Protein AF-A0A494Z8R7-F1 (afdb_monomer_lite)

Sequence (79 aa):
MDTQIAVICSNEFAKRVKTIETELSSIKLQYYIYRNPQEAAALIAQIKPCDAVFFSGSLPYFYAKKNCDELPIPTHYLK

Organism: NCBI:txid1978490

pLDDT: mean 94.69, std 3.7, range [72.19, 98.0]

Structure (mmCIF, N/CA/C/O backbone):
data_AF-A0A494Z8R7-F1
#
_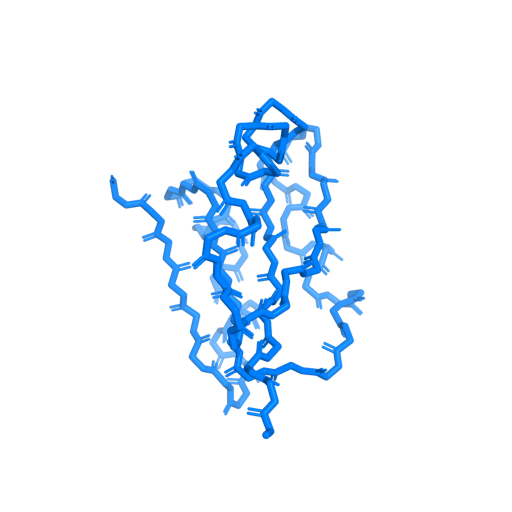entry.id   AF-A0A494Z8R7-F1
#
loop_
_atom_site.group_PDB
_atom_site.id
_atom_site.type_symbol
_atom_site.label_atom_id
_atom_site.label_alt_id
_atom_site.label_comp_id
_atom_site.label_asym_id
_atom_site.label_entity_id
_atom_site.label_seq_id
_atom_site.pdbx_PDB_ins_code
_atom_site.Cartn_x
_atom_site.Cartn_y
_atom_site.Cartn_z
_atom_site.occupancy
_atom_site.B_iso_or_equiv
_atom_site.auth_seq_id
_atom_site.auth_comp_id
_atom_site.auth_asym_id
_atom_site.auth_atom_id
_atom_site.pdbx_PDB_model_num
ATOM 1 N N . MET A 1 1 ? -15.964 -6.838 10.773 1.00 72.19 1 MET A N 1
ATOM 2 C CA . MET A 1 1 ? -15.001 -7.324 9.767 1.00 72.19 1 MET A CA 1
ATOM 3 C C . MET A 1 1 ? -14.262 -6.088 9.307 1.00 72.19 1 MET A C 1
ATOM 5 O O . MET A 1 1 ? -14.931 -5.167 8.857 1.00 72.19 1 MET A O 1
ATOM 9 N N . ASP A 1 2 ? -12.957 -6.012 9.555 1.00 90.00 2 ASP A N 1
ATOM 10 C CA . ASP A 1 2 ? -12.182 -4.791 9.306 1.00 90.00 2 ASP A CA 1
ATOM 11 C C . ASP A 1 2 ? -11.551 -4.886 7.920 1.00 90.00 2 ASP A C 1
ATOM 13 O O . ASP A 1 2 ? -10.881 -5.880 7.633 1.00 90.00 2 ASP A O 1
ATOM 17 N N . THR A 1 3 ? -11.730 -3.857 7.096 1.00 95.31 3 THR A N 1
ATOM 18 C CA . THR A 1 3 ? -11.145 -3.803 5.749 1.00 95.31 3 THR A CA 1
ATOM 19 C C . THR A 1 3 ? -9.626 -3.702 5.872 1.00 95.31 3 THR A C 1
ATOM 21 O O . THR A 1 3 ? -9.115 -2.778 6.504 1.00 95.31 3 THR A O 1
ATOM 24 N N . GLN A 1 4 ? -8.891 -4.648 5.299 1.00 96.88 4 GLN A N 1
ATOM 25 C CA . GLN A 1 4 ? -7.431 -4.656 5.268 1.00 96.88 4 GLN A CA 1
ATOM 26 C C . GLN A 1 4 ? -6.947 -3.971 3.992 1.00 96.88 4 GLN A C 1
ATOM 28 O O . GLN A 1 4 ? -7.247 -4.428 2.892 1.00 96.88 4 GLN A O 1
ATOM 33 N N . ILE A 1 5 ? -6.161 -2.903 4.119 1.00 97.19 5 ILE A N 1
ATOM 34 C CA . ILE A 1 5 ? -5.601 -2.193 2.964 1.00 97.19 5 ILE A CA 1
ATOM 35 C C . ILE A 1 5 ? -4.079 -2.196 3.057 1.00 97.19 5 ILE A C 1
ATOM 37 O O . ILE A 1 5 ? -3.500 -1.679 4.015 1.00 97.19 5 ILE A O 1
ATOM 41 N N . ALA A 1 6 ? -3.420 -2.743 2.038 1.00 97.88 6 ALA A N 1
ATOM 42 C CA . ALA A 1 6 ? -1.977 -2.619 1.883 1.00 97.88 6 ALA A CA 1
ATOM 43 C C . ALA A 1 6 ? -1.643 -1.247 1.287 1.00 97.88 6 ALA A C 1
ATOM 45 O O . ALA A 1 6 ? -2.092 -0.914 0.195 1.00 97.88 6 ALA A O 1
ATOM 46 N N . VAL A 1 7 ? -0.844 -0.444 1.986 1.00 97.69 7 VAL A N 1
ATOM 47 C CA . VAL A 1 7 ? -0.452 0.904 1.565 1.00 97.69 7 VAL A CA 1
ATOM 48 C C . VAL A 1 7 ? 1.009 0.899 1.123 1.00 97.69 7 VAL A C 1
ATOM 50 O O . VAL A 1 7 ? 1.904 0.824 1.963 1.00 97.69 7 VAL A O 1
ATOM 53 N N . ILE A 1 8 ? 1.265 1.010 -0.182 1.00 98.00 8 ILE A N 1
ATOM 54 C CA . ILE A 1 8 ? 2.612 1.202 -0.733 1.00 98.00 8 ILE A CA 1
ATOM 55 C C . ILE A 1 8 ? 2.916 2.699 -0.778 1.00 98.00 8 ILE A C 1
ATOM 57 O O . ILE A 1 8 ? 2.308 3.453 -1.546 1.00 98.00 8 ILE A O 1
ATOM 61 N N . CYS A 1 9 ? 3.861 3.152 0.045 1.00 97.44 9 CYS A N 1
ATOM 62 C CA . CYS A 1 9 ? 4.115 4.581 0.199 1.00 97.44 9 CYS A CA 1
ATOM 63 C C . CYS A 1 9 ? 5.54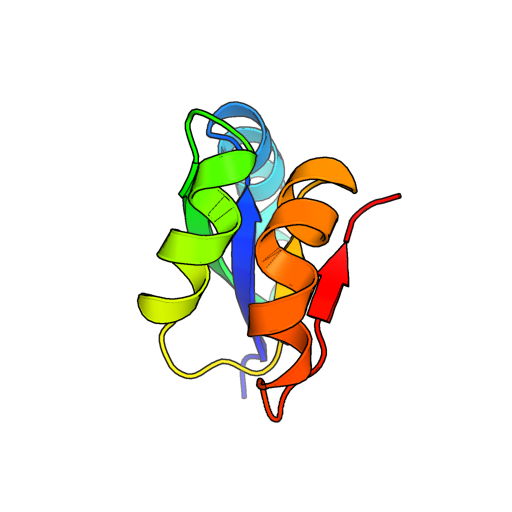5 4.939 0.609 1.00 97.44 9 CYS A C 1
ATOM 65 O O . CYS A 1 9 ? 6.336 4.092 1.013 1.00 97.44 9 CYS A O 1
ATOM 67 N N . SER A 1 10 ? 5.873 6.232 0.552 1.00 96.62 10 SER A N 1
ATOM 68 C CA . SER A 1 10 ? 7.091 6.746 1.181 1.00 96.62 10 SER A CA 1
ATOM 69 C C . SER A 1 10 ? 6.953 6.782 2.707 1.00 96.62 10 SER A C 1
ATOM 71 O O . SER A 1 10 ? 5.848 6.788 3.260 1.00 96.62 10 SER A O 1
ATOM 73 N N . ASN A 1 11 ? 8.087 6.869 3.405 1.00 96.75 11 ASN A N 1
ATOM 74 C CA . ASN A 1 11 ? 8.107 6.988 4.864 1.00 96.75 11 ASN A CA 1
ATOM 75 C C . ASN A 1 11 ? 7.366 8.244 5.365 1.00 96.75 11 ASN A C 1
ATOM 77 O O . ASN A 1 11 ? 6.641 8.188 6.355 1.00 96.75 11 ASN A O 1
ATOM 81 N N . GLU A 1 12 ? 7.510 9.370 4.663 1.00 95.38 12 GLU A N 1
ATOM 82 C CA . GLU A 1 12 ? 6.851 10.627 5.040 1.00 95.38 12 GLU A CA 1
ATOM 83 C C . GLU A 1 12 ? 5.332 10.564 4.855 1.00 95.38 12 GLU A C 1
ATOM 85 O O . GLU A 1 12 ? 4.582 11.074 5.687 1.00 95.38 12 GLU A O 1
ATOM 90 N N . PHE A 1 13 ? 4.857 9.877 3.813 1.00 95.75 13 PHE A N 1
ATOM 91 C CA . PHE A 1 13 ? 3.426 9.655 3.635 1.00 95.75 13 PHE A CA 1
ATOM 92 C C . PHE A 1 13 ? 2.857 8.751 4.734 1.00 95.75 13 PHE A C 1
ATOM 94 O O . PHE A 1 13 ? 1.834 9.089 5.324 1.00 95.75 13 PHE A O 1
ATOM 101 N N . ALA A 1 14 ? 3.548 7.658 5.077 1.00 96.69 14 ALA A N 1
ATOM 102 C CA . ALA A 1 14 ? 3.121 6.763 6.153 1.00 96.69 14 ALA A CA 1
ATOM 103 C C . ALA A 1 14 ? 2.961 7.499 7.490 1.00 96.69 14 ALA A C 1
ATOM 105 O O . ALA A 1 14 ? 1.969 7.304 8.185 1.00 96.69 14 ALA A O 1
ATOM 106 N N . LYS A 1 15 ? 3.908 8.382 7.841 1.00 96.25 15 LYS A N 1
ATOM 107 C CA . LYS A 1 15 ? 3.809 9.207 9.056 1.00 96.25 15 LYS A CA 1
ATOM 108 C C . LYS A 1 15 ? 2.552 10.074 9.057 1.00 96.25 15 LYS A C 1
ATOM 110 O O . LYS A 1 15 ? 1.886 10.142 10.081 1.00 96.25 15 LYS A O 1
ATOM 115 N N . ARG A 1 16 ? 2.221 10.703 7.924 1.00 94.12 16 ARG A N 1
ATOM 116 C CA . ARG A 1 16 ? 1.021 11.545 7.783 1.00 94.12 16 ARG A CA 1
ATOM 117 C C . ARG A 1 16 ? -0.270 10.740 7.891 1.00 94.12 16 ARG A C 1
ATOM 119 O O . ARG A 1 16 ? -1.200 11.191 8.537 1.00 94.12 16 ARG A O 1
ATOM 126 N N . VAL A 1 17 ? -0.343 9.558 7.282 1.00 94.06 17 VAL A N 1
ATOM 127 C CA . VAL A 1 17 ? -1.564 8.737 7.356 1.00 94.06 17 VAL A CA 1
ATOM 128 C C . VAL A 1 17 ? -1.771 8.176 8.762 1.00 94.06 17 VAL A C 1
ATOM 130 O O . VAL A 1 17 ? -2.891 8.179 9.262 1.00 94.06 17 VAL A O 1
ATOM 133 N N . LYS A 1 18 ? -0.693 7.812 9.463 1.00 94.38 18 LYS A N 1
ATOM 134 C CA . LYS A 1 18 ? -0.770 7.358 10.858 1.00 94.38 18 LYS A CA 1
ATOM 135 C C . LYS A 1 18 ? -1.392 8.382 11.810 1.00 94.38 18 LYS A C 1
ATOM 137 O O . LYS A 1 18 ? -1.949 7.973 12.822 1.00 94.38 18 LYS A O 1
ATOM 142 N N . THR A 1 19 ? -1.330 9.687 11.515 1.00 94.19 19 THR A N 1
ATOM 143 C CA . THR A 1 19 ? -1.964 10.703 12.379 1.00 94.19 19 THR A CA 1
ATOM 144 C C . THR A 1 19 ? -3.486 10.712 12.278 1.00 94.19 19 THR A C 1
ATOM 146 O O . THR A 1 19 ? -4.127 11.228 13.183 1.00 94.19 19 THR A O 1
ATOM 149 N N . ILE A 1 20 ? -4.051 10.174 11.193 1.00 91.12 20 ILE A N 1
ATOM 150 C CA . ILE A 1 20 ? -5.503 10.096 10.958 1.00 91.12 20 ILE A CA 1
ATOM 151 C C . ILE A 1 20 ? -6.032 8.657 11.028 1.00 91.12 20 ILE A C 1
ATOM 153 O O . ILE 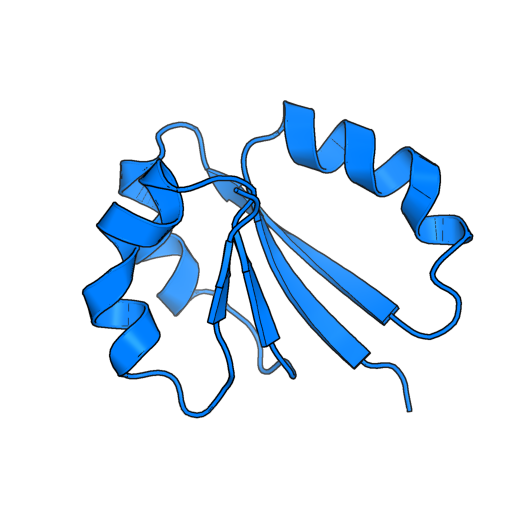A 1 20 ? -7.234 8.434 10.964 1.00 91.12 20 ILE A O 1
ATOM 157 N N . GLU A 1 21 ? -5.157 7.659 11.170 1.00 90.44 21 GLU A N 1
ATOM 158 C CA . GLU A 1 21 ? -5.530 6.238 11.181 1.00 90.44 21 GLU A CA 1
ATOM 159 C C . GLU A 1 21 ? -6.491 5.894 12.330 1.00 90.44 21 GLU A C 1
ATOM 161 O O . GLU A 1 21 ? -7.366 5.048 12.174 1.00 90.44 21 GLU A O 1
ATOM 166 N N . THR A 1 22 ? -6.411 6.615 13.452 1.00 88.50 22 THR A N 1
ATOM 167 C CA . THR A 1 22 ? -7.351 6.485 14.577 1.00 88.50 22 THR A CA 1
ATOM 168 C C . THR A 1 22 ? -8.788 6.882 14.228 1.00 88.50 22 THR A C 1
ATOM 170 O O . THR A 1 22 ? -9.713 6.475 14.924 1.00 88.50 22 THR A O 1
ATOM 173 N N . GLU A 1 23 ? -8.992 7.663 13.165 1.00 92.75 23 GLU A N 1
ATOM 174 C CA . GLU A 1 23 ? -10.318 8.050 12.665 1.00 92.75 23 GLU A CA 1
ATOM 175 C C . GLU A 1 23 ? -10.934 6.954 11.773 1.00 92.75 23 GLU A C 1
ATOM 177 O O . GLU A 1 23 ? -12.136 6.959 11.507 1.00 92.75 23 GLU A O 1
ATOM 182 N N . LEU A 1 24 ? -10.135 5.970 11.342 1.00 89.81 24 LEU A N 1
ATOM 183 C CA . LEU A 1 24 ? -10.534 4.892 10.438 1.00 89.81 24 LEU A CA 1
ATOM 184 C C . LEU A 1 24 ? -10.944 3.630 11.213 1.00 89.81 24 LEU A C 1
ATOM 186 O O . LEU A 1 24 ? -10.325 2.576 11.110 1.00 89.81 24 LEU A O 1
ATOM 190 N N . SER A 1 25 ? -12.030 3.720 11.978 1.00 87.88 25 SER A N 1
ATOM 191 C CA . SER A 1 25 ? -12.465 2.685 12.937 1.00 87.88 25 SER A CA 1
ATOM 192 C C . SER A 1 25 ? -12.731 1.280 12.366 1.00 87.88 25 SER A C 1
ATOM 194 O O . SER A 1 25 ? -12.804 0.321 13.129 1.00 87.88 25 SER A O 1
ATOM 196 N N . SER A 1 26 ? -12.875 1.139 11.046 1.00 93.06 26 SER A N 1
ATOM 197 C CA . SER A 1 26 ? -13.171 -0.130 10.357 1.00 93.06 26 SER A CA 1
ATOM 198 C C . SER A 1 26 ? -12.145 -0.508 9.282 1.00 93.06 26 SER A C 1
ATOM 200 O O . SER A 1 26 ? -12.368 -1.456 8.525 1.00 93.06 26 SER A O 1
ATOM 202 N N . ILE A 1 27 ? -11.019 0.209 9.206 1.00 94.50 27 ILE A N 1
ATOM 203 C CA . ILE A 1 27 ? -9.958 -0.024 8.222 1.00 94.50 27 ILE A CA 1
ATOM 204 C C . ILE A 1 27 ? -8.642 -0.242 8.963 1.00 94.50 27 ILE A C 1
ATOM 206 O O . ILE A 1 27 ? -8.278 0.532 9.842 1.00 94.50 27 ILE A O 1
ATOM 210 N N . LYS A 1 28 ? -7.898 -1.279 8.581 1.00 94.44 28 LYS A N 1
ATOM 211 C CA . LYS A 1 28 ? -6.521 -1.489 9.032 1.00 94.44 28 LYS A CA 1
ATOM 212 C C . LYS A 1 28 ? -5.574 -1.259 7.873 1.00 94.44 28 LYS A C 1
ATOM 214 O O . LYS A 1 28 ? -5.714 -1.879 6.818 1.00 94.44 28 LYS A O 1
ATOM 219 N N . LEU A 1 29 ? -4.606 -0.375 8.085 1.00 95.62 29 LEU A N 1
ATOM 220 C CA . LEU A 1 29 ? -3.610 -0.037 7.085 1.00 95.62 29 LEU A CA 1
ATOM 221 C C . LEU A 1 29 ? -2.327 -0.815 7.362 1.00 95.62 29 LEU A C 1
ATOM 223 O O . LEU A 1 29 ? -1.736 -0.731 8.438 1.00 95.62 29 LEU A O 1
ATOM 227 N N . GLN A 1 30 ? -1.869 -1.568 6.368 1.00 96.62 30 GLN A N 1
ATOM 228 C CA . GLN A 1 30 ? -0.579 -2.238 6.423 1.00 96.62 30 GLN A CA 1
ATOM 229 C C . GLN A 1 30 ? 0.407 -1.531 5.499 1.00 96.62 30 GLN A C 1
ATOM 231 O O . GLN A 1 30 ? 0.263 -1.556 4.281 1.00 96.62 3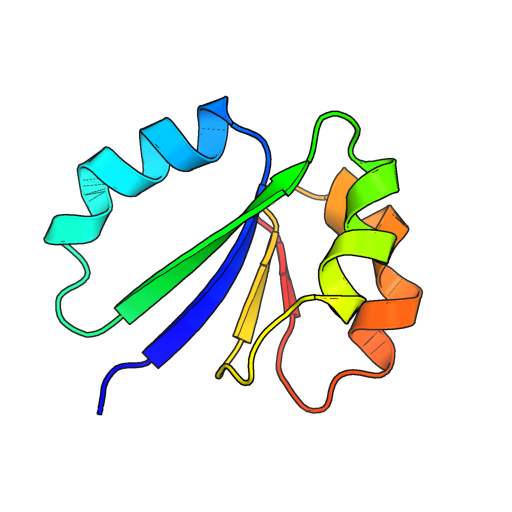0 GLN A O 1
ATOM 236 N N . TYR A 1 31 ? 1.419 -0.894 6.082 1.00 97.12 31 TYR A N 1
ATOM 237 C CA . TYR A 1 31 ? 2.347 -0.044 5.340 1.00 97.12 31 TYR A CA 1
ATOM 238 C C . TYR A 1 31 ? 3.527 -0.828 4.753 1.00 97.12 31 TYR A C 1
ATOM 240 O O . TYR A 1 31 ? 4.237 -1.534 5.469 1.00 97.12 31 TYR A O 1
ATOM 248 N N . TYR A 1 32 ? 3.777 -0.611 3.465 1.00 97.81 32 TYR A N 1
ATOM 249 C CA . TYR A 1 32 ? 4.896 -1.132 2.689 1.00 97.81 32 TYR A CA 1
ATOM 250 C C . TYR A 1 32 ? 5.715 0.050 2.169 1.00 97.81 32 TYR A C 1
ATOM 252 O O . TYR A 1 32 ? 5.281 0.789 1.284 1.00 97.81 32 TYR A O 1
ATOM 260 N N . ILE A 1 33 ? 6.882 0.274 2.774 1.00 97.69 33 ILE A N 1
ATOM 261 C CA . ILE A 1 33 ? 7.630 1.520 2.595 1.00 97.69 33 ILE A CA 1
ATOM 262 C C . ILE A 1 33 ? 8.682 1.380 1.498 1.00 97.69 33 ILE A C 1
ATOM 264 O O . ILE A 1 33 ? 9.583 0.554 1.621 1.00 97.69 33 ILE A O 1
ATOM 268 N N . TYR A 1 34 ? 8.612 2.235 0.477 1.00 96.38 34 TYR A N 1
ATOM 269 C CA . TYR A 1 34 ? 9.672 2.378 -0.524 1.00 96.38 34 TYR A CA 1
ATOM 270 C C . TYR A 1 34 ? 10.595 3.563 -0.209 1.00 96.38 34 TYR A C 1
ATOM 272 O O . TYR A 1 34 ? 10.168 4.571 0.368 1.00 96.38 34 TYR A O 1
ATOM 280 N N . ARG A 1 35 ? 11.857 3.479 -0.648 1.00 95.56 35 ARG A N 1
ATOM 281 C CA . ARG A 1 35 ? 12.778 4.631 -0.715 1.00 95.56 35 ARG A CA 1
ATOM 282 C C . ARG A 1 35 ? 12.748 5.276 -2.096 1.00 95.56 35 ARG A C 1
ATOM 284 O O . ARG A 1 35 ? 12.653 6.497 -2.194 1.00 95.56 35 ARG A O 1
ATOM 291 N N . ASN A 1 36 ? 12.750 4.462 -3.149 1.00 95.25 36 ASN A N 1
ATOM 292 C CA . ASN A 1 36 ? 12.544 4.880 -4.534 1.00 95.25 36 ASN A CA 1
ATOM 293 C C . ASN A 1 36 ? 11.212 4.316 -5.072 1.00 95.25 36 ASN A C 1
ATOM 295 O O . ASN A 1 36 ? 10.960 3.128 -4.886 1.00 95.25 36 ASN A O 1
ATOM 299 N N . PRO A 1 37 ? 10.370 5.102 -5.776 1.00 94.50 37 PRO A N 1
ATOM 300 C CA . PRO A 1 37 ? 9.125 4.604 -6.370 1.00 94.50 37 PRO A CA 1
ATOM 301 C C . PRO A 1 37 ? 9.251 3.330 -7.223 1.00 94.50 37 PRO A C 1
ATOM 303 O O . PRO A 1 37 ? 8.284 2.584 -7.325 1.00 94.50 37 PRO A O 1
ATOM 306 N N . GLN A 1 38 ? 10.416 3.055 -7.819 1.00 95.44 38 GLN A N 1
ATOM 307 C CA . GLN A 1 38 ? 10.669 1.829 -8.594 1.00 95.44 38 GLN A CA 1
ATOM 308 C C . GLN A 1 38 ? 10.646 0.553 -7.736 1.00 95.44 38 GLN A C 1
ATOM 310 O O . GLN A 1 38 ? 10.337 -0.525 -8.240 1.00 95.44 38 GLN A O 1
ATOM 315 N N . GLU A 1 39 ? 10.914 0.666 -6.433 1.00 96.06 39 GLU A N 1
ATOM 316 C CA . GLU A 1 39 ? 10.852 -0.453 -5.484 1.00 96.06 39 GLU A CA 1
ATOM 317 C C . GLU A 1 39 ? 9.410 -0.931 -5.248 1.00 96.06 39 GLU A C 1
ATOM 319 O O . GLU A 1 39 ? 9.204 -2.044 -4.768 1.00 96.06 39 GLU A O 1
ATOM 324 N N . ALA A 1 40 ? 8.402 -0.126 -5.611 1.00 95.81 40 ALA A N 1
ATOM 325 C CA . ALA A 1 40 ? 6.991 -0.446 -5.410 1.0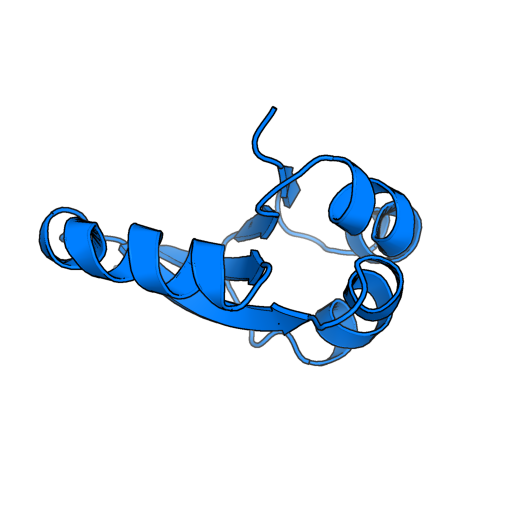0 95.81 40 ALA A CA 1
ATOM 326 C C . ALA A 1 40 ? 6.587 -1.790 -6.037 1.00 95.81 40 ALA A C 1
ATOM 328 O O . ALA A 1 40 ? 5.839 -2.545 -5.422 1.00 95.81 40 ALA A O 1
ATOM 329 N N . ALA A 1 41 ? 7.131 -2.126 -7.210 1.00 94.94 41 ALA A N 1
ATOM 330 C CA . ALA A 1 41 ? 6.874 -3.407 -7.866 1.00 94.94 41 ALA A CA 1
ATOM 331 C C . ALA A 1 41 ? 7.343 -4.601 -7.013 1.00 94.94 41 ALA A C 1
ATOM 333 O O . ALA A 1 41 ? 6.626 -5.589 -6.872 1.00 94.94 41 ALA A O 1
ATOM 334 N N . ALA A 1 42 ? 8.515 -4.491 -6.377 1.00 96.00 42 ALA A N 1
ATOM 335 C CA . ALA A 1 42 ? 9.054 -5.538 -5.508 1.00 96.00 42 ALA A CA 1
ATOM 336 C C . ALA A 1 42 ? 8.291 -5.658 -4.176 1.00 96.00 42 ALA A C 1
ATOM 338 O O . ALA A 1 42 ? 8.266 -6.732 -3.571 1.00 96.00 42 ALA A O 1
ATOM 339 N N . LEU A 1 43 ? 7.658 -4.573 -3.718 1.00 96.75 43 LEU A N 1
ATOM 340 C CA . LEU A 1 43 ? 6.837 -4.575 -2.507 1.00 96.75 43 LEU A CA 1
ATOM 341 C C . LEU A 1 43 ? 5.509 -5.318 -2.698 1.00 96.75 43 LEU A C 1
ATOM 343 O O . LEU A 1 43 ? 5.022 -5.898 -1.730 1.00 96.75 43 LEU A O 1
ATOM 347 N N . ILE A 1 44 ? 4.961 -5.379 -3.920 1.00 94.88 44 ILE A N 1
ATOM 348 C CA . ILE A 1 44 ? 3.723 -6.128 -4.213 1.00 94.88 44 ILE A CA 1
ATOM 349 C C . ILE A 1 44 ? 3.860 -7.604 -3.825 1.00 94.88 44 ILE A C 1
ATOM 351 O O . ILE A 1 44 ? 2.965 -8.159 -3.195 1.00 94.88 44 ILE A O 1
ATOM 355 N N . ALA A 1 45 ? 5.007 -8.224 -4.110 1.00 91.88 45 ALA A N 1
ATOM 356 C CA . ALA A 1 45 ? 5.262 -9.628 -3.776 1.00 91.88 45 ALA A CA 1
ATOM 357 C C . ALA A 1 45 ? 5.316 -9.911 -2.259 1.00 91.88 45 ALA A C 1
ATOM 359 O O . ALA A 1 45 ? 5.278 -11.066 -1.843 1.00 91.88 45 ALA A O 1
ATOM 360 N N . GLN A 1 46 ? 5.423 -8.871 -1.427 1.00 95.25 46 GLN A N 1
ATOM 361 C CA . GLN A 1 46 ? 5.487 -8.969 0.035 1.00 95.25 46 GLN A CA 1
ATOM 362 C C . GLN A 1 46 ? 4.128 -8.679 0.695 1.00 95.25 46 GLN A C 1
ATOM 364 O O . GLN A 1 46 ? 4.000 -8.750 1.925 1.00 95.25 46 GLN A O 1
ATOM 369 N N . ILE A 1 47 ? 3.116 -8.320 -0.104 1.00 95.50 47 ILE A N 1
ATOM 370 C CA . ILE A 1 47 ? 1.777 -8.005 0.385 1.00 95.50 47 ILE A CA 1
ATOM 371 C C . ILE A 1 47 ? 1.145 -9.252 1.002 1.00 95.50 47 ILE A C 1
ATOM 373 O O . ILE A 1 47 ? 1.074 -10.316 0.391 1.00 95.50 47 ILE A O 1
ATOM 377 N N . LYS A 1 48 ? 0.682 -9.115 2.247 1.00 95.00 48 LYS A N 1
ATOM 378 C CA . LYS A 1 48 ? -0.161 -10.125 2.889 1.00 95.00 48 LYS A CA 1
ATOM 379 C C . LYS A 1 48 ? -1.572 -10.053 2.291 1.00 95.00 48 LYS A C 1
ATOM 381 O O . LYS A 1 48 ? -1.964 -8.973 1.849 1.00 95.00 48 LYS A O 1
ATOM 386 N N . PRO A 1 49 ? -2.354 -11.148 2.315 1.00 95.38 49 PRO A N 1
ATOM 387 C CA . PRO A 1 49 ? -3.746 -11.114 1.875 1.00 95.38 49 PRO A CA 1
ATOM 388 C C . PRO A 1 49 ? -4.504 -9.930 2.487 1.00 95.38 49 PRO A C 1
ATOM 390 O O . PRO A 1 49 ? -4.486 -9.736 3.704 1.00 95.38 49 PRO A O 1
ATOM 393 N N . CYS A 1 50 ? -5.118 -9.122 1.628 1.00 96.56 50 CYS A N 1
ATOM 394 C CA . CYS A 1 50 ? -5.828 -7.899 1.981 1.00 96.56 50 CYS A CA 1
ATOM 395 C C . CYS A 1 50 ? -6.961 -7.643 0.977 1.00 96.56 50 CYS A C 1
ATOM 397 O O . CYS A 1 50 ? -7.042 -8.318 -0.049 1.00 96.56 50 CYS A O 1
ATOM 399 N N . ASP A 1 51 ? -7.831 -6.682 1.277 1.00 97.38 51 ASP A N 1
ATOM 400 C CA . ASP A 1 51 ? -9.012 -6.370 0.466 1.00 97.38 51 ASP A CA 1
ATOM 401 C C . ASP A 1 51 ? -8.697 -5.391 -0.677 1.00 97.38 51 ASP A C 1
ATOM 403 O O . ASP A 1 51 ? -9.394 -5.376 -1.690 1.00 97.38 51 ASP A O 1
ATOM 407 N N . ALA A 1 52 ? -7.653 -4.565 -0.530 1.00 97.38 52 ALA A N 1
ATOM 408 C CA . ALA A 1 52 ? -7.218 -3.613 -1.551 1.00 97.38 52 ALA A CA 1
ATOM 409 C C . ALA A 1 52 ? -5.744 -3.205 -1.394 1.00 97.38 52 ALA A C 1
ATOM 411 O O . ALA A 1 52 ? -5.190 -3.208 -0.291 1.00 97.38 52 ALA A O 1
ATOM 412 N N . VAL A 1 53 ? -5.139 -2.755 -2.498 1.00 97.81 53 VAL A N 1
ATOM 413 C CA . VAL A 1 53 ? -3.816 -2.110 -2.508 1.00 97.81 53 VAL A CA 1
ATOM 414 C C . VAL A 1 53 ? -3.962 -0.623 -2.818 1.00 97.81 53 VAL A C 1
ATOM 416 O O . VAL A 1 53 ? -4.580 -0.233 -3.807 1.00 97.81 53 VAL A O 1
ATOM 419 N N . PHE A 1 54 ? -3.361 0.225 -1.990 1.00 97.56 54 PHE A N 1
ATOM 420 C CA . PHE A 1 54 ? -3.369 1.673 -2.134 1.00 97.56 54 PHE A CA 1
ATOM 421 C C . PHE A 1 54 ? -1.950 2.222 -2.291 1.00 97.56 54 PHE A C 1
ATOM 423 O O . PHE A 1 54 ? -1.054 1.910 -1.512 1.00 97.56 54 PHE A O 1
ATOM 430 N N . PHE A 1 55 ? -1.745 3.087 -3.277 1.00 97.62 55 PHE A N 1
ATOM 431 C CA . PHE A 1 55 ? -0.469 3.741 -3.538 1.00 97.62 55 PHE A CA 1
ATOM 432 C C . PHE A 1 55 ? -0.536 5.216 -3.160 1.00 97.62 55 PHE A C 1
ATOM 434 O O . PHE A 1 55 ? -1.459 5.929 -3.552 1.00 97.62 55 PHE A O 1
ATOM 441 N N . SER A 1 56 ? 0.499 5.721 -2.488 1.00 93.06 56 SER A N 1
ATOM 442 C CA . SER A 1 56 ? 0.568 7.140 -2.109 1.00 93.06 56 SER A CA 1
ATOM 443 C C . SER A 1 56 ? 0.808 8.115 -3.270 1.00 93.06 56 SER A C 1
ATOM 445 O O . SER A 1 56 ? 0.996 9.304 -3.028 1.00 93.06 56 SER A O 1
ATOM 447 N N . GLY A 1 57 ? 0.876 7.636 -4.515 1.00 93.75 57 GLY A N 1
ATOM 448 C CA . GLY A 1 57 ? 1.076 8.472 -5.695 1.00 93.75 57 GLY A CA 1
ATOM 449 C C . GLY A 1 57 ? 1.069 7.683 -7.004 1.00 93.75 57 GLY A C 1
ATOM 450 O O . GLY A 1 57 ? 1.129 6.453 -7.014 1.00 93.75 57 GLY A O 1
ATOM 451 N N . SER A 1 58 ? 1.038 8.406 -8.122 1.00 94.06 58 SER A N 1
ATOM 452 C CA . SER A 1 58 ? 0.951 7.833 -9.473 1.00 94.06 58 SER A CA 1
ATOM 453 C C . SER A 1 58 ? 2.223 7.114 -9.932 1.00 94.06 58 SER A C 1
ATOM 455 O O . SER A 1 58 ? 2.133 6.078 -10.583 1.00 94.06 58 SER A O 1
ATOM 457 N N . LEU A 1 59 ? 3.410 7.621 -9.580 1.00 95.56 59 LEU A N 1
ATOM 458 C CA . LEU A 1 59 ? 4.693 7.014 -9.961 1.00 95.56 59 LEU A CA 1
ATOM 459 C C . LEU A 1 59 ? 4.901 5.593 -9.407 1.00 95.56 59 LEU A C 1
ATOM 461 O O . LEU A 1 59 ? 5.173 4.703 -10.212 1.00 95.56 59 LEU A O 1
ATOM 465 N N . PRO A 1 60 ? 4.778 5.327 -8.089 1.00 96.00 60 PRO A N 1
ATOM 466 C CA . PRO A 1 60 ? 4.939 3.965 -7.578 1.00 96.00 60 PRO A CA 1
ATOM 467 C C . PRO A 1 60 ? 3.878 3.011 -8.150 1.00 96.00 60 PRO A C 1
ATOM 469 O O . PRO A 1 60 ? 4.198 1.866 -8.456 1.00 96.00 60 PRO A O 1
ATOM 472 N N . TYR A 1 61 ? 2.653 3.496 -8.390 1.00 96.69 61 TYR A N 1
ATOM 473 C CA . TYR A 1 61 ? 1.619 2.722 -9.081 1.00 96.69 61 TYR A CA 1
ATOM 474 C C . TYR A 1 61 ? 2.017 2.379 -10.523 1.00 96.69 61 TYR A C 1
ATOM 476 O O . TYR A 1 61 ? 1.881 1.237 -10.947 1.00 96.69 61 TYR A O 1
ATOM 484 N N . PHE A 1 62 ? 2.552 3.344 -11.276 1.00 96.44 62 PHE A N 1
ATOM 485 C CA . PHE A 1 62 ? 2.982 3.128 -12.656 1.00 96.44 62 PHE A CA 1
ATOM 486 C C . PHE A 1 62 ? 4.081 2.063 -12.757 1.00 96.44 62 PHE A C 1
ATOM 488 O O . PHE A 1 62 ? 3.995 1.179 -13.608 1.00 96.44 62 PHE A O 1
ATOM 495 N N . TYR A 1 63 ? 5.075 2.104 -11.864 1.00 95.88 63 TYR A N 1
ATOM 496 C CA . TYR A 1 63 ? 6.139 1.097 -11.829 1.00 95.88 63 TYR A CA 1
ATOM 497 C C . TYR A 1 63 ? 5.632 -0.296 -11.440 1.00 95.88 63 TYR A C 1
ATOM 499 O O . TYR A 1 63 ? 6.145 -1.287 -11.951 1.00 95.88 63 TYR A O 1
ATOM 507 N N . ALA A 1 64 ? 4.615 -0.376 -10.579 1.00 95.94 64 ALA A N 1
ATOM 508 C CA . ALA A 1 64 ? 4.021 -1.631 -10.123 1.00 95.94 64 ALA A CA 1
ATOM 509 C C . ALA A 1 64 ? 2.852 -2.128 -10.993 1.00 95.94 64 ALA A C 1
ATOM 511 O O . ALA A 1 64 ? 2.309 -3.193 -10.719 1.00 95.94 64 ALA A O 1
ATOM 512 N N . LYS A 1 65 ? 2.452 -1.391 -12.040 1.00 95.25 65 LYS A N 1
ATOM 513 C CA . LYS A 1 65 ? 1.194 -1.625 -12.769 1.00 95.25 65 LYS A CA 1
ATOM 514 C C . LYS A 1 65 ? 1.023 -3.064 -13.254 1.00 95.25 65 LYS A C 1
ATOM 516 O O . LYS A 1 65 ? -0.033 -3.644 -13.049 1.00 95.25 65 LYS A O 1
ATOM 521 N N . LYS A 1 66 ? 2.071 -3.653 -13.840 1.00 94.88 66 LYS 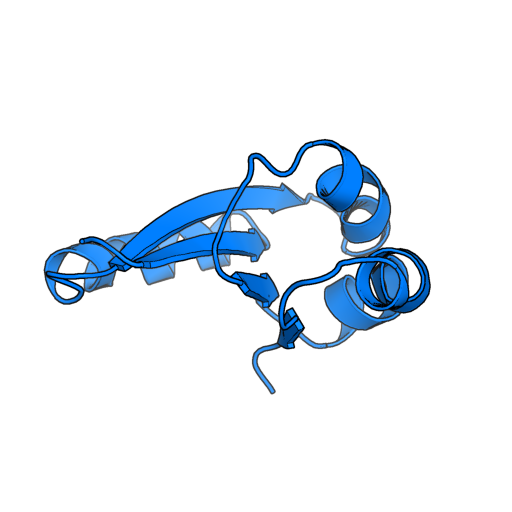A N 1
ATOM 522 C CA . LYS A 1 66 ? 2.024 -5.045 -14.315 1.00 94.88 66 LYS A CA 1
ATOM 523 C C . LYS A 1 66 ? 1.726 -6.029 -13.181 1.00 94.88 66 LYS A C 1
ATOM 525 O O . LYS A 1 66 ? 0.926 -6.930 -13.363 1.00 94.88 66 LYS A O 1
ATOM 530 N N . ASN A 1 67 ? 2.336 -5.824 -12.014 1.00 94.69 67 ASN A N 1
ATOM 531 C CA . ASN A 1 67 ? 2.090 -6.646 -10.832 1.00 94.69 67 ASN A CA 1
ATOM 532 C C . ASN A 1 67 ? 0.677 -6.425 -10.274 1.00 94.69 67 ASN A C 1
ATOM 534 O O . ASN A 1 67 ? 0.067 -7.369 -9.791 1.00 94.69 67 ASN A O 1
ATOM 538 N N . CYS A 1 68 ? 0.153 -5.197 -10.342 1.00 93.81 68 CYS A N 1
ATOM 539 C CA . CYS A 1 68 ? -1.215 -4.883 -9.925 1.00 93.81 68 CYS A CA 1
ATOM 540 C C . CYS A 1 68 ? -2.268 -5.556 -10.811 1.00 93.81 68 CYS A C 1
ATOM 542 O O . CYS A 1 68 ? -3.257 -6.050 -10.284 1.00 93.81 68 CYS A O 1
ATOM 544 N N . ASP A 1 69 ? -2.049 -5.595 -12.129 1.00 94.00 69 ASP A N 1
ATOM 545 C CA . ASP A 1 69 ? -2.982 -6.197 -13.095 1.00 94.00 69 ASP A CA 1
ATOM 546 C C . ASP A 1 69 ? -3.156 -7.720 -12.873 1.00 94.00 69 ASP A C 1
ATOM 548 O O . ASP A 1 69 ? -4.148 -8.303 -13.308 1.00 94.00 69 ASP A O 1
ATOM 552 N N . GLU A 1 70 ? -2.214 -8.364 -12.174 1.00 94.44 70 GLU A N 1
ATOM 553 C CA . GLU A 1 70 ? -2.261 -9.784 -11.796 1.00 94.44 70 GLU A CA 1
ATOM 554 C C . GLU A 1 70 ? -2.965 -10.035 -10.449 1.00 94.44 70 GLU A C 1
ATOM 556 O O . GLU A 1 70 ? -3.252 -11.185 -10.102 1.00 94.44 70 GLU A O 1
ATOM 561 N N . LEU A 1 71 ? -3.251 -8.987 -9.667 1.00 94.00 71 LEU A N 1
ATOM 562 C CA . LEU A 1 71 ? -3.913 -9.131 -8.374 1.00 94.00 71 LEU A CA 1
ATOM 563 C C . LEU A 1 71 ? -5.427 -9.335 -8.552 1.00 94.00 71 LEU A C 1
ATOM 565 O O . LEU A 1 71 ? -6.070 -8.597 -9.297 1.00 94.00 71 LEU A O 1
ATOM 569 N N . PRO A 1 72 ? -6.054 -10.256 -7.797 1.00 95.06 72 PRO A N 1
ATOM 570 C CA . PRO A 1 72 ? -7.505 -10.459 -7.833 1.00 95.06 72 PRO A CA 1
ATOM 571 C C . PRO A 1 72 ? -8.284 -9.401 -7.026 1.00 95.06 72 PRO A C 1
ATOM 573 O O . PRO A 1 72 ? -9.473 -9.578 -6.767 1.00 95.06 72 PRO A O 1
ATOM 576 N N . ILE A 1 73 ? -7.617 -8.332 -6.582 1.00 96.44 73 ILE A N 1
ATOM 577 C CA . ILE A 1 73 ? -8.146 -7.305 -5.678 1.00 96.44 73 ILE A CA 1
ATOM 578 C C . ILE A 1 73 ? -7.929 -5.908 -6.270 1.00 96.44 73 ILE A C 1
ATOM 580 O O . ILE A 1 73 ? -6.981 -5.704 -7.031 1.00 96.44 73 ILE A O 1
ATOM 584 N N . PRO A 1 74 ? -8.778 -4.924 -5.931 1.00 96.88 74 PRO A N 1
ATOM 585 C CA . PRO A 1 74 ? -8.651 -3.578 -6.465 1.00 96.88 74 PRO A CA 1
ATOM 586 C C . PRO A 1 74 ? -7.342 -2.906 -6.042 1.00 96.88 74 PRO A C 1
ATOM 588 O O . PRO A 1 74 ? -6.914 -2.967 -4.886 1.00 96.88 74 PRO A O 1
ATOM 591 N N . THR A 1 75 ? -6.747 -2.184 -6.990 1.00 96.88 75 THR A N 1
ATOM 592 C CA . THR A 1 75 ? -5.590 -1.321 -6.754 1.00 96.88 75 THR A CA 1
ATOM 593 C C . THR A 1 75 ? -5.930 0.129 -7.079 1.00 96.88 75 THR A C 1
ATOM 595 O O . THR A 1 75 ? -6.433 0.421 -8.165 1.00 96.88 75 THR A O 1
ATOM 598 N N . HIS A 1 76 ? -5.614 1.051 -6.172 1.00 96.19 76 HIS A N 1
ATOM 599 C CA . HIS A 1 76 ? -5.862 2.482 -6.345 1.00 96.19 76 HIS A CA 1
ATOM 600 C C . HIS A 1 76 ? -4.636 3.312 -5.979 1.00 96.19 76 HIS A C 1
ATOM 602 O O . HIS A 1 76 ? -3.815 2.903 -5.165 1.00 96.19 76 HIS A O 1
ATOM 608 N N . TYR A 1 77 ? -4.519 4.505 -6.554 1.00 95.69 77 TYR A N 1
ATOM 609 C CA . TYR A 1 77 ? -3.467 5.455 -6.209 1.00 95.69 77 TYR A CA 1
ATOM 610 C C . TYR A 1 77 ? -4.060 6.823 -5.886 1.00 95.69 77 TYR A C 1
ATOM 612 O O . TYR A 1 77 ? -5.097 7.207 -6.434 1.00 95.69 77 TYR A O 1
ATOM 620 N N . LEU A 1 78 ? -3.390 7.561 -5.003 1.00 91.69 78 LEU A N 1
ATOM 621 C CA . LEU A 1 78 ? -3.721 8.953 -4.726 1.00 91.69 78 LEU A CA 1
ATOM 622 C C . LEU A 1 78 ? -3.318 9.820 -5.927 1.00 91.69 78 LEU A C 1
ATOM 624 O O . LEU A 1 78 ? -2.141 9.842 -6.300 1.00 91.69 78 LEU A O 1
ATOM 628 N N . LYS A 1 79 ? -4.306 10.474 -6.548 1.00 80.44 79 LYS A N 1
ATOM 629 C CA . LYS A 1 79 ? -4.097 11.437 -7.638 1.00 80.44 79 LYS A CA 1
ATOM 630 C C . LYS A 1 79 ? -3.559 12.761 -7.119 1.00 80.44 79 LYS A C 1
ATOM 632 O O . LYS A 1 79 ? -4.013 13.186 -6.035 1.00 80.44 79 LYS A O 1
#

Radius of gyration: 11.77 Å; chains: 1; bounding box: 28×23×29 Å

Secondary structure (DSSP, 8-state):
-PEEEEEEEEHHHHHHHHTTGGG-TTEEEEEEEESSGGGHHHHHTTPPS-SEEEESSHHHHHHHHHHHHT-SS-EEE--

Foldseek 3Di:
DAAEEEEEEAPVVVVVVVVCVVVRPRYDYHYDHDPDLLCLLVSLVVDDDGQEYEYAADSNCVNNVVVQVPDPHYYYYDD